Protein AF-A0A453J961-F1 (afdb_monomer)

Sequence (68 aa):
MMSMRHGNAHNAIAKVCEALESLCLKVISTSITAVASGIVHNMFIETEGMHGAQTIKEMIQTHSAISM

Radius of gyration: 11.49 Å; Cα contacts (8 Å, |Δi|>4): 93; chains: 1; bounding box: 23×20×30 Å

Solvent-accessible surface area (backbone atoms only — not comparable to full-atom values): 4025 Å² total; per-residue (Å²): 117,48,56,41,49,32,72,51,64,84,59,43,65,58,51,51,49,51,48,32,61,78,63,72,51,46,71,78,45,75,51,78,46,83,50,100,73,24,33,38,40,38,34,40,59,59,60,86,94,54,90,50,73,66,55,55,50,53,53,42,43,74,75,55,81,47,54,107

Nearest PDB structures (foldseek):
  1sc6-assembly1_B  TM=7.733E-01  e=3.156E-02  Escherichia coli
  1zpv-assembly1_C  TM=8.419E-01  e=6.393E-02  Streptococcus pneumoniae TIGR4
  1u8s-assembly1_B  TM=7.458E-01  e=3.826E-02  Vibrio cholerae
  1u8s-assembly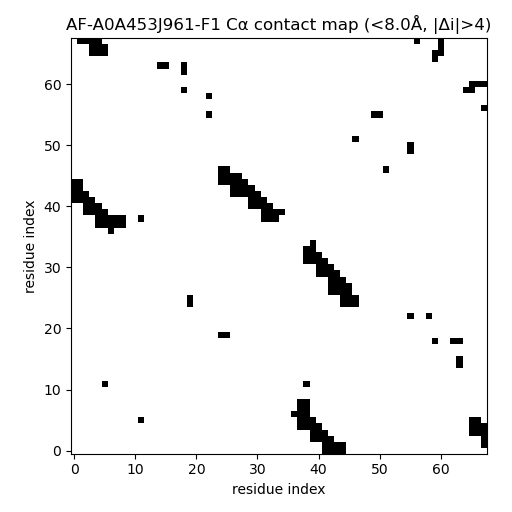1_A  TM=7.381E-01  e=1.002E-01  Vibrio cholerae
  2zho-assembly2_D  TM=7.255E-01  e=4.382E-01  Thermus thermophilus

Organism: Aegilops tauschii subsp. strangulata (NCBI:txid200361)

InterPro domains:
  IPR054502 Plant bHLH transcription factor, ACT-like domain [PF22754] (2-63)

Structure (mmCIF, N/CA/C/O backbone):
data_AF-A0A453J961-F1
#
_entry.id   AF-A0A453J961-F1
#
loop_
_atom_site.group_PDB
_atom_site.id
_atom_site.type_symbol
_atom_site.label_atom_id
_atom_site.label_alt_id
_atom_site.label_comp_id
_atom_site.label_asym_id
_atom_site.label_entity_id
_atom_site.label_seq_id
_atom_site.pdbx_PDB_ins_code
_atom_site.Cartn_x
_atom_site.Cartn_y
_atom_site.Cartn_z
_atom_site.occupancy
_atom_site.B_iso_or_equiv
_atom_site.auth_seq_id
_atom_site.auth_comp_id
_atom_site.auth_asym_id
_atom_site.auth_atom_id
_atom_site.pdbx_PDB_model_num
ATOM 1 N N . MET A 1 1 ? 2.357 11.935 7.033 1.00 80.69 1 MET A N 1
ATOM 2 C CA . MET A 1 1 ? 2.688 11.341 5.717 1.00 80.69 1 MET A CA 1
ATOM 3 C C . MET A 1 1 ? 3.605 10.155 5.949 1.00 80.69 1 MET A C 1
ATOM 5 O O . MET A 1 1 ? 4.512 10.272 6.763 1.00 80.69 1 MET A O 1
ATOM 9 N N . MET A 1 2 ? 3.349 9.035 5.281 1.00 85.19 2 MET A N 1
ATOM 10 C CA . MET A 1 2 ? 4.126 7.799 5.392 1.00 85.19 2 MET A CA 1
ATOM 11 C C . MET A 1 2 ? 4.731 7.432 4.041 1.00 85.19 2 MET A C 1
ATOM 13 O O . MET A 1 2 ? 4.081 7.626 3.016 1.00 85.19 2 MET A O 1
ATOM 17 N N . SER A 1 3 ? 5.945 6.888 4.057 1.00 88.12 3 SER A N 1
ATOM 18 C CA . SER A 1 3 ? 6.637 6.344 2.888 1.00 88.12 3 SER A CA 1
ATOM 19 C C . SER A 1 3 ? 7.061 4.916 3.211 1.00 88.12 3 SER A C 1
ATOM 21 O O . SER A 1 3 ? 7.592 4.665 4.287 1.00 88.12 3 SER A O 1
ATOM 23 N N . MET A 1 4 ? 6.798 3.983 2.302 1.00 86.38 4 MET A N 1
AT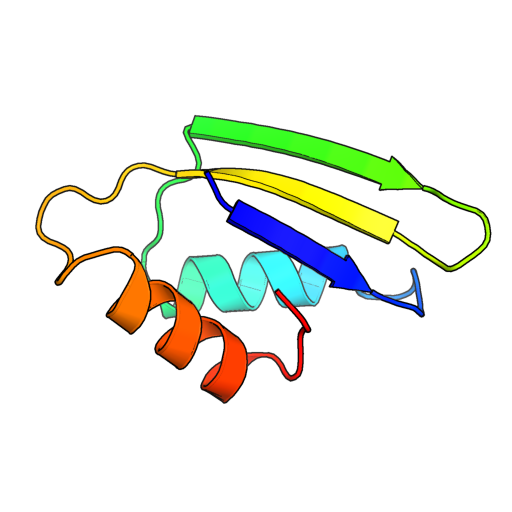OM 24 C CA . MET A 1 4 ? 7.102 2.561 2.465 1.00 86.38 4 MET A CA 1
ATOM 25 C C . MET A 1 4 ? 7.789 2.049 1.206 1.00 86.38 4 MET A C 1
ATOM 27 O O . MET A 1 4 ? 7.275 2.240 0.102 1.00 86.38 4 MET A O 1
ATOM 31 N N . ARG A 1 5 ? 8.946 1.394 1.349 1.00 86.38 5 ARG A N 1
ATOM 32 C CA . ARG A 1 5 ? 9.747 0.913 0.213 1.00 86.38 5 ARG A CA 1
ATOM 33 C C . ARG A 1 5 ? 9.859 -0.607 0.202 1.00 86.38 5 ARG A C 1
ATOM 35 O O . ARG A 1 5 ? 10.205 -1.219 1.208 1.00 86.38 5 ARG A O 1
ATOM 42 N N . HIS A 1 6 ? 9.667 -1.191 -0.978 1.00 84.38 6 HIS A N 1
ATOM 43 C CA . HIS A 1 6 ? 9.811 -2.622 -1.233 1.00 84.38 6 HIS A CA 1
ATOM 44 C C . HIS A 1 6 ? 10.793 -2.877 -2.371 1.00 84.38 6 HIS A C 1
ATOM 46 O O . HIS A 1 6 ? 10.642 -2.300 -3.442 1.00 84.38 6 HIS A O 1
ATOM 52 N N . GLY A 1 7 ? 11.757 -3.779 -2.163 1.00 80.44 7 GLY A N 1
ATOM 53 C CA . GLY A 1 7 ? 12.673 -4.229 -3.221 1.00 80.44 7 GLY A CA 1
ATOM 54 C C . GLY A 1 7 ? 12.044 -5.223 -4.206 1.00 80.44 7 GLY A C 1
ATOM 55 O O . GLY A 1 7 ? 12.518 -5.357 -5.328 1.00 80.44 7 GLY A O 1
ATOM 56 N N . ASN A 1 8 ? 10.959 -5.897 -3.809 1.00 73.50 8 ASN A N 1
ATOM 57 C CA . ASN A 1 8 ? 10.201 -6.813 -4.659 1.00 73.50 8 ASN A CA 1
ATOM 58 C C . ASN A 1 8 ? 8.775 -6.283 -4.851 1.00 73.50 8 ASN A C 1
ATOM 60 O O . ASN A 1 8 ? 8.062 -6.053 -3.875 1.00 73.50 8 ASN A O 1
ATOM 64 N N . ALA A 1 9 ? 8.375 -6.092 -6.108 1.00 69.62 9 ALA A N 1
ATOM 65 C CA . ALA A 1 9 ? 7.048 -5.616 -6.482 1.00 69.62 9 ALA A CA 1
ATOM 66 C C . ALA A 1 9 ? 5.947 -6.656 -6.228 1.00 69.62 9 ALA A C 1
ATOM 68 O O . ALA A 1 9 ? 4.811 -6.293 -5.917 1.00 69.62 9 ALA A O 1
ATOM 69 N N . HIS A 1 10 ? 6.281 -7.945 -6.348 1.00 72.38 10 HIS A N 1
ATOM 70 C CA . HIS A 1 10 ? 5.327 -9.025 -6.158 1.00 72.38 10 HIS A CA 1
ATOM 71 C C . HIS A 1 10 ? 4.915 -9.047 -4.682 1.00 72.38 10 HIS A C 1
ATOM 73 O O . HIS A 1 10 ? 5.725 -9.341 -3.805 1.00 72.38 10 HIS A O 1
ATOM 79 N N . ASN A 1 11 ? 3.652 -8.705 -4.419 1.00 76.50 11 ASN A N 1
ATOM 80 C CA . ASN A 1 11 ? 3.033 -8.607 -3.093 1.00 76.50 11 ASN A CA 1
ATOM 81 C C . ASN A 1 11 ? 3.296 -7.325 -2.273 1.00 76.50 11 ASN A C 1
ATOM 83 O O . ASN A 1 11 ? 2.856 -7.253 -1.128 1.00 76.50 11 ASN A O 1
ATOM 87 N N . ALA A 1 12 ? 3.952 -6.297 -2.829 1.00 79.50 12 ALA A N 1
ATOM 88 C CA . ALA A 1 12 ? 4.208 -5.044 -2.100 1.00 79.50 12 ALA A CA 1
ATOM 89 C C . ALA A 1 12 ? 2.908 -4.358 -1.639 1.00 79.50 12 ALA A C 1
ATOM 91 O O . ALA A 1 12 ? 2.792 -3.942 -0.491 1.00 79.50 12 ALA A O 1
ATOM 92 N N . ILE A 1 13 ? 1.901 -4.304 -2.516 1.00 83.12 13 ILE A N 1
ATOM 93 C CA . ILE A 1 13 ? 0.618 -3.670 -2.196 1.00 83.12 13 ILE A CA 1
ATOM 94 C C . ILE A 1 13 ? -0.189 -4.457 -1.158 1.00 83.12 13 ILE A C 1
ATOM 96 O O . ILE A 1 13 ? -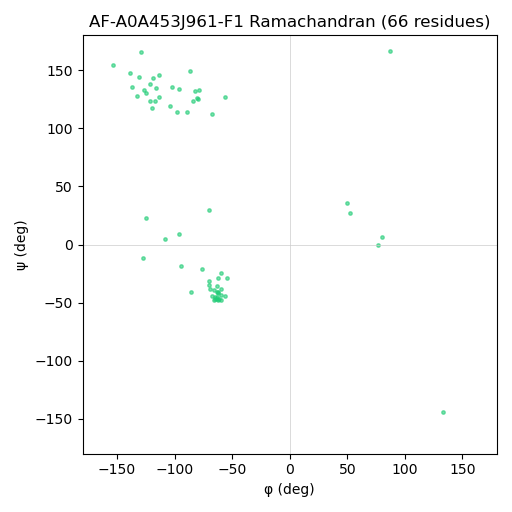0.769 -3.847 -0.270 1.00 83.12 13 ILE A O 1
ATOM 100 N N . ALA A 1 14 ? -0.163 -5.793 -1.216 1.00 84.44 14 ALA A N 1
ATOM 101 C CA . ALA A 1 14 ? -0.875 -6.639 -0.260 1.00 84.44 14 ALA A CA 1
ATOM 102 C C . ALA A 1 14 ? -0.333 -6.442 1.160 1.00 84.44 14 ALA A C 1
ATOM 104 O O . ALA A 1 14 ? -1.108 -6.200 2.075 1.00 84.44 14 ALA A O 1
ATOM 105 N N . LYS A 1 15 ? 0.996 -6.418 1.328 1.00 81.81 15 LYS A N 1
ATOM 106 C CA . LYS A 1 15 ? 1.615 -6.160 2.636 1.00 81.81 15 LYS A CA 1
ATOM 107 C C . LYS A 1 15 ? 1.308 -4.764 3.180 1.00 81.81 15 LYS A C 1
ATOM 109 O O . LYS A 1 15 ? 1.172 -4.588 4.387 1.00 81.81 15 LYS A O 1
ATOM 114 N N . VAL A 1 16 ? 1.220 -3.761 2.302 1.00 83.12 16 VAL A N 1
ATOM 115 C CA . VAL A 1 16 ? 0.801 -2.407 2.695 1.00 83.12 16 VAL A CA 1
ATOM 116 C C . VAL A 1 16 ? -0.651 -2.426 3.171 1.00 83.12 16 VAL A C 1
ATOM 118 O O . VAL A 1 16 ? -0.929 -1.892 4.238 1.00 83.12 16 VAL A O 1
ATOM 121 N N . CYS A 1 17 ? -1.558 -3.067 2.432 1.00 83.94 17 CYS A N 1
ATOM 122 C CA . CYS A 1 17 ? -2.957 -3.215 2.836 1.00 83.94 17 CYS A CA 1
ATOM 123 C C . CYS A 1 17 ? -3.095 -3.958 4.173 1.00 83.94 17 CYS A C 1
ATOM 125 O O . CYS A 1 17 ? -3.753 -3.440 5.068 1.00 83.94 17 CYS A O 1
ATOM 127 N N . GLU A 1 18 ? -2.406 -5.088 4.352 1.00 84.62 18 GLU A N 1
ATOM 128 C CA . GLU A 1 18 ? -2.385 -5.846 5.613 1.00 84.62 18 GLU A CA 1
ATOM 129 C C . GLU A 1 18 ? -1.918 -4.980 6.794 1.00 84.62 18 GLU A C 1
ATOM 131 O O . GLU A 1 18 ? -2.535 -4.986 7.859 1.00 84.62 18 GLU A O 1
ATOM 136 N N . ALA A 1 19 ? -0.856 -4.185 6.611 1.00 82.00 19 ALA A N 1
ATOM 137 C CA . ALA A 1 19 ? -0.359 -3.286 7.651 1.00 82.00 19 ALA A CA 1
ATOM 138 C C . ALA A 1 19 ? -1.355 -2.163 7.985 1.00 82.00 19 ALA A C 1
ATOM 140 O O . ALA A 1 19 ? -1.509 -1.803 9.151 1.00 82.00 19 ALA A O 1
ATOM 141 N N .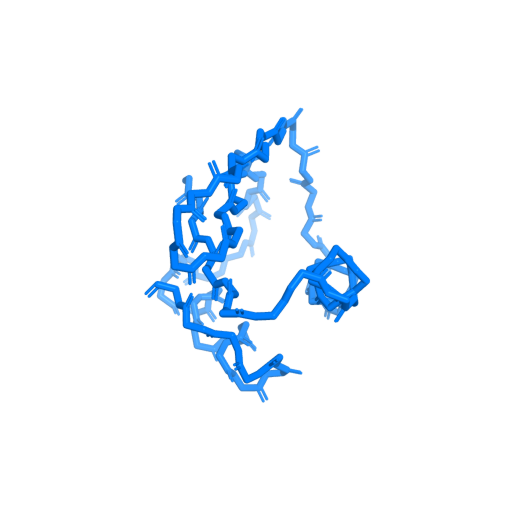 LEU A 1 20 ? -2.036 -1.604 6.982 1.00 83.69 20 LEU A N 1
ATOM 142 C CA . LEU A 1 20 ? -3.052 -0.569 7.189 1.00 83.69 20 LEU A CA 1
ATOM 143 C C . LEU A 1 20 ? -4.279 -1.121 7.924 1.00 83.69 20 LEU A C 1
ATOM 145 O O . LEU A 1 20 ? -4.757 -0.486 8.863 1.00 83.69 20 LEU A O 1
ATOM 149 N N . GLU A 1 21 ? -4.752 -2.306 7.528 1.00 83.19 21 GLU A N 1
ATOM 150 C CA . GLU A 1 21 ? -5.874 -3.003 8.162 1.00 83.19 21 GLU A CA 1
ATOM 151 C C . GLU A 1 21 ? -5.554 -3.371 9.612 1.00 83.19 21 GLU A C 1
ATOM 153 O O . GLU A 1 21 ? -6.337 -3.061 10.509 1.00 83.19 21 GLU A O 1
ATOM 158 N N . SER A 1 22 ? -4.372 -3.944 9.868 1.00 82.06 22 SER A N 1
ATOM 159 C CA . SER A 1 22 ? -3.933 -4.330 11.216 1.00 82.06 22 SER A CA 1
ATOM 160 C C . SER A 1 22 ? -3.860 -3.154 12.192 1.00 82.06 22 SER A C 1
ATOM 162 O O . SER A 1 22 ? -3.908 -3.363 13.403 1.00 82.06 22 SER A O 1
ATOM 164 N N . LEU A 1 23 ? -3.694 -1.935 11.683 1.00 79.19 23 LEU A N 1
ATOM 165 C CA . LEU A 1 23 ? -3.521 -0.725 12.483 1.00 79.19 23 LEU A CA 1
ATOM 166 C C . LEU A 1 23 ? -4.743 0.189 12.454 1.00 79.19 23 LEU A C 1
ATOM 168 O O . LEU A 1 23 ? -4.690 1.281 13.019 1.00 79.19 23 LEU A O 1
ATOM 172 N N . CYS A 1 24 ? -5.827 -0.246 11.803 1.00 83.56 24 CYS A N 1
ATOM 173 C CA . CYS A 1 24 ? -7.036 0.547 11.593 1.00 83.56 24 CYS A CA 1
ATOM 174 C C . CYS A 1 24 ? -6.724 1.946 11.025 1.00 83.56 24 CYS A C 1
ATOM 176 O O . CYS A 1 24 ? -7.365 2.935 11.384 1.00 83.56 24 CYS A O 1
ATOM 178 N N . LEU A 1 25 ? -5.711 2.038 10.156 1.00 84.44 25 LEU A N 1
ATOM 179 C CA . LEU A 1 25 ? -5.257 3.299 9.583 1.00 84.44 25 LEU A CA 1
ATOM 180 C C . LEU A 1 25 ? -6.166 3.723 8.438 1.00 84.44 25 LEU A C 1
ATOM 182 O O . LEU A 1 25 ? -6.331 3.004 7.451 1.00 84.44 25 LEU A O 1
ATOM 186 N N . LYS A 1 26 ? -6.695 4.943 8.520 1.00 87.75 26 LYS A N 1
ATOM 187 C CA . LYS A 1 26 ? -7.490 5.520 7.439 1.00 87.75 26 LYS A CA 1
ATOM 188 C C . LYS A 1 26 ? -6.593 6.275 6.465 1.00 87.75 26 LYS A C 1
ATOM 190 O O . LYS A 1 26 ? -5.989 7.291 6.800 1.00 87.75 26 LYS A O 1
ATOM 195 N N . VAL A 1 27 ? -6.512 5.772 5.236 1.00 88.81 27 VAL A N 1
ATOM 196 C CA . VAL A 1 27 ? -5.783 6.417 4.137 1.00 88.81 27 VAL A CA 1
ATOM 197 C C . VAL A 1 27 ? -6.684 7.456 3.478 1.00 88.81 27 VAL A C 1
ATOM 199 O O . VAL A 1 27 ? -7.766 7.133 2.998 1.00 88.81 27 VAL A O 1
ATOM 202 N N . ILE A 1 28 ? -6.225 8.704 3.424 1.00 92.31 28 ILE A N 1
ATOM 203 C CA . ILE A 1 28 ? -6.888 9.786 2.685 1.00 92.31 28 ILE A CA 1
ATOM 204 C C . ILE A 1 28 ? -6.434 9.785 1.226 1.00 92.31 28 ILE A C 1
ATOM 206 O O . ILE A 1 28 ? -7.239 9.983 0.319 1.00 92.31 28 ILE A O 1
ATOM 210 N N . SER A 1 29 ? -5.143 9.556 0.983 1.00 93.00 29 SER A N 1
ATOM 211 C CA . SER A 1 29 ? -4.600 9.436 -0.369 1.00 93.00 29 SER A CA 1
ATOM 212 C C . SER A 1 29 ? -3.343 8.576 -0.402 1.00 93.00 29 SER A C 1
ATOM 214 O O . SER A 1 29 ? -2.612 8.461 0.585 1.00 93.00 29 SER A O 1
ATOM 216 N N . THR A 1 30 ? -3.080 7.973 -1.562 1.00 91.88 30 THR A N 1
ATOM 217 C CA . THR A 1 30 ? -1.867 7.193 -1.811 1.00 91.88 30 THR A CA 1
ATOM 218 C C . THR A 1 30 ? -1.311 7.459 -3.205 1.00 91.88 30 THR A C 1
ATOM 220 O O . THR A 1 30 ? -2.060 7.712 -4.148 1.00 91.88 30 THR A O 1
ATOM 223 N N . SER A 1 31 ? 0.012 7.396 -3.335 1.00 91.94 31 SER A N 1
ATOM 224 C CA . SER A 1 31 ? 0.705 7.314 -4.614 1.00 91.94 31 SER A CA 1
ATOM 225 C C . SER A 1 31 ? 1.727 6.184 -4.584 1.00 91.94 31 SER A C 1
ATOM 227 O O . SER A 1 31 ? 2.360 5.912 -3.562 1.00 91.94 31 SER A O 1
ATOM 229 N N . ILE A 1 32 ? 1.874 5.510 -5.720 1.00 90.56 32 ILE A N 1
ATOM 230 C CA . ILE A 1 32 ? 2.792 4.388 -5.886 1.00 90.56 32 ILE A CA 1
ATOM 231 C C . ILE A 1 32 ? 3.759 4.753 -7.004 1.00 90.56 32 ILE A C 1
ATOM 233 O O . ILE A 1 32 ? 3.340 5.038 -8.124 1.00 90.56 32 ILE A O 1
ATOM 237 N N . THR A 1 33 ? 5.051 4.726 -6.698 1.00 91.06 33 THR A N 1
ATOM 238 C CA . THR A 1 33 ? 6.117 5.028 -7.651 1.00 91.06 33 THR A CA 1
ATOM 239 C C . THR A 1 33 ? 7.022 3.816 -7.790 1.00 91.06 33 THR A C 1
ATOM 241 O O . THR A 1 33 ? 7.676 3.406 -6.829 1.00 91.06 33 THR A O 1
ATOM 244 N N . ALA A 1 34 ? 7.089 3.253 -8.994 1.00 88.81 34 ALA A N 1
ATOM 245 C CA . ALA A 1 34 ? 8.108 2.271 -9.340 1.00 88.81 34 ALA A CA 1
ATOM 246 C C . ALA A 1 34 ? 9.436 2.987 -9.638 1.00 88.81 34 ALA A C 1
ATOM 248 O O . ALA A 1 34 ? 9.476 3.975 -10.368 1.00 88.81 34 ALA A O 1
ATOM 249 N N . VAL A 1 35 ? 10.524 2.487 -9.066 1.00 85.50 35 VAL A N 1
ATOM 250 C CA . VAL A 1 35 ? 11.899 2.944 -9.286 1.00 85.50 35 VAL A CA 1
ATOM 251 C C . VAL A 1 35 ? 12.782 1.741 -9.620 1.00 85.50 35 VAL A C 1
ATOM 253 O O . VAL A 1 35 ? 12.396 0.600 -9.384 1.00 85.50 35 VAL A O 1
ATOM 256 N N . ALA A 1 36 ? 13.995 1.969 -10.128 1.00 84.81 36 ALA A N 1
ATOM 257 C CA . ALA A 1 36 ? 14.897 0.878 -10.524 1.00 84.81 36 ALA A CA 1
ATOM 258 C C . ALA A 1 36 ? 15.172 -0.148 -9.402 1.00 84.81 36 ALA A C 1
ATOM 260 O O . ALA A 1 36 ? 15.403 -1.319 -9.680 1.00 84.81 36 ALA A O 1
ATOM 261 N N . SER A 1 37 ? 15.122 0.281 -8.137 1.00 81.50 37 SER A N 1
ATOM 262 C CA . SER A 1 37 ? 15.347 -0.561 -6.957 1.00 81.50 37 SER A CA 1
ATOM 263 C C . SER A 1 37 ? 14.071 -1.108 -6.300 1.00 81.50 37 SER A C 1
ATOM 265 O O . SER A 1 37 ? 14.158 -1.658 -5.204 1.00 81.50 37 SER A O 1
ATOM 267 N N . GLY A 1 38 ? 12.897 -0.947 -6.925 1.00 86.12 38 GLY A N 1
ATOM 268 C CA . GLY A 1 38 ? 11.632 -1.501 -6.433 1.00 86.12 38 GLY A CA 1
ATOM 269 C C . GLY A 1 38 ? 10.467 -0.510 -6.442 1.00 86.12 38 GLY A C 1
ATOM 270 O O . GLY A 1 38 ? 10.346 0.312 -7.342 1.00 86.12 38 GLY A O 1
ATOM 271 N N . ILE A 1 39 ? 9.578 -0.585 -5.452 1.00 88.56 39 ILE A N 1
ATOM 272 C CA . ILE A 1 39 ? 8.358 0.234 -5.378 1.00 88.56 39 ILE A CA 1
ATOM 273 C C . ILE A 1 39 ? 8.349 1.060 -4.093 1.00 88.56 39 ILE A C 1
ATOM 275 O O . ILE A 1 39 ? 8.691 0.565 -3.018 1.00 88.56 39 ILE A O 1
ATOM 279 N N . VAL A 1 40 ? 7.938 2.322 -4.208 1.00 88.75 40 VAL A N 1
ATOM 280 C CA . VAL A 1 40 ? 7.684 3.226 -3.085 1.00 88.75 40 VAL A CA 1
ATOM 281 C C . VAL A 1 40 ? 6.197 3.545 -3.024 1.00 88.75 40 VAL A C 1
ATOM 283 O O . VAL A 1 40 ? 5.625 4.011 -4.006 1.00 88.75 40 VAL A O 1
ATOM 286 N N . HIS A 1 41 ? 5.588 3.332 -1.864 1.00 90.62 41 HIS A N 1
ATOM 287 C CA . HIS A 1 41 ? 4.226 3.744 -1.554 1.00 90.62 41 HIS A CA 1
ATOM 288 C C . HIS A 1 41 ? 4.291 4.975 -0.655 1.00 90.62 41 HIS A C 1
ATOM 290 O O . HIS A 1 41 ? 4.832 4.903 0.446 1.00 90.62 41 HIS A O 1
ATOM 296 N N . ASN A 1 42 ? 3.735 6.095 -1.107 1.00 91.00 42 ASN A N 1
ATOM 297 C CA . ASN A 1 42 ? 3.507 7.267 -0.272 1.00 91.00 42 ASN A CA 1
ATOM 298 C C . ASN A 1 42 ? 2.035 7.319 0.115 1.00 91.00 42 ASN A C 1
ATOM 300 O O . ASN A 1 42 ? 1.159 7.107 -0.723 1.00 91.00 42 ASN A O 1
ATOM 304 N N . MET A 1 43 ? 1.753 7.602 1.381 1.00 91.00 43 MET A N 1
ATOM 305 C CA . MET A 1 43 ? 0.393 7.646 1.905 1.00 91.00 43 MET A CA 1
ATOM 306 C C . MET A 1 43 ? 0.197 8.847 2.821 1.00 91.00 43 MET A C 1
ATOM 308 O O . MET A 1 43 ? 1.022 9.149 3.692 1.00 91.00 43 MET A O 1
ATOM 312 N N . PHE A 1 44 ? -0.926 9.529 2.634 1.00 90.81 44 PHE A N 1
ATOM 313 C CA . PHE A 1 44 ? -1.449 10.484 3.593 1.00 90.81 44 PHE A CA 1
ATOM 314 C C . PHE A 1 44 ? -2.524 9.778 4.414 1.00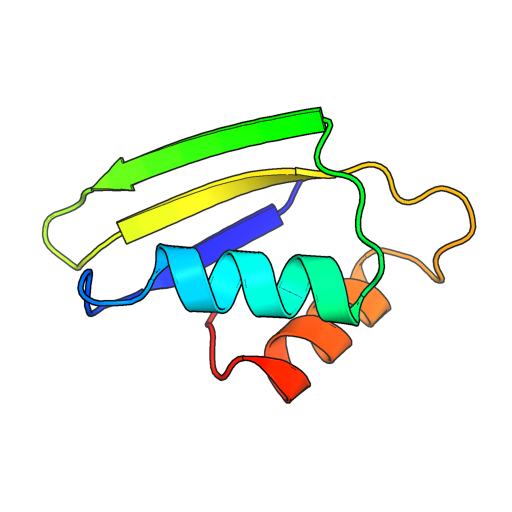 90.81 44 PHE A C 1
ATOM 316 O O . PHE A 1 44 ? -3.539 9.350 3.868 1.00 90.81 44 PHE A O 1
ATOM 323 N N . ILE A 1 45 ? -2.257 9.610 5.706 1.00 87.19 45 ILE A N 1
ATOM 324 C CA . ILE A 1 45 ? -3.130 8.898 6.638 1.00 87.19 45 ILE A CA 1
ATOM 325 C C . ILE A 1 45 ? -3.689 9.859 7.679 1.00 87.19 45 ILE A C 1
ATOM 327 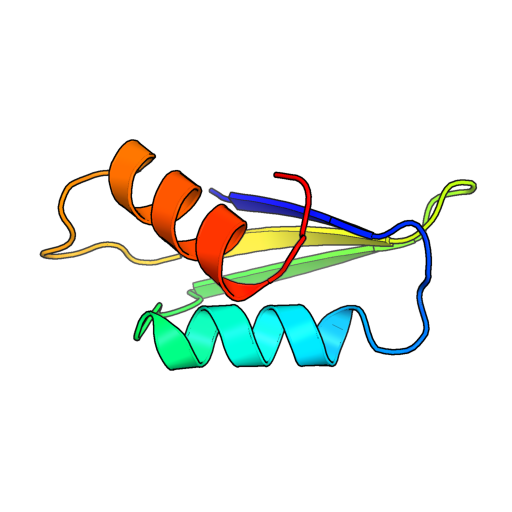O O . ILE A 1 45 ? -3.008 10.794 8.105 1.00 87.19 45 ILE A O 1
ATOM 331 N N . GLU A 1 46 ? -4.919 9.598 8.087 1.00 86.50 46 GLU A N 1
ATOM 332 C CA . GLU A 1 46 ? -5.556 10.211 9.242 1.00 86.50 46 GLU A CA 1
ATOM 333 C C . GLU A 1 46 ? -5.119 9.462 10.507 1.00 86.50 46 GLU A C 1
ATOM 335 O O . GLU A 1 46 ? -5.118 8.232 10.537 1.00 86.50 46 GLU A O 1
ATOM 340 N N . THR A 1 47 ? -4.711 10.202 11.539 1.00 79.75 47 THR A N 1
ATOM 341 C CA . THR A 1 47 ? -4.157 9.637 12.784 1.00 79.75 47 THR A CA 1
ATOM 342 C C . THR A 1 47 ? -4.903 10.118 14.025 1.00 79.75 47 THR A C 1
ATOM 344 O O . THR A 1 47 ? -4.319 10.160 15.109 1.00 79.75 47 THR A O 1
ATOM 347 N N . GLU A 1 48 ? -6.156 10.556 13.884 1.00 75.38 48 GLU A N 1
ATOM 348 C CA . GLU A 1 48 ? -6.934 11.034 15.028 1.00 75.38 48 GLU A CA 1
ATOM 349 C C . GLU A 1 48 ? -7.008 9.954 16.121 1.00 75.38 48 GLU A C 1
ATOM 351 O O . GLU A 1 48 ? -7.329 8.798 15.855 1.00 75.38 48 GLU A O 1
ATOM 356 N N . GLY A 1 49 ? -6.640 10.315 17.354 1.00 68.62 49 GLY A N 1
ATOM 357 C CA . GLY A 1 49 ? -6.631 9.397 18.500 1.00 68.62 49 GLY A CA 1
ATOM 358 C C . GLY A 1 49 ? -5.460 8.403 18.569 1.00 68.62 49 GLY A C 1
ATOM 359 O O . GLY A 1 49 ? -5.379 7.641 19.532 1.00 68.62 49 GLY A O 1
ATOM 360 N N . MET A 1 50 ? -4.525 8.402 17.610 1.00 69.50 50 MET A N 1
ATOM 361 C CA . MET A 1 50 ? -3.327 7.551 17.664 1.00 69.50 50 MET A CA 1
ATOM 362 C C . MET A 1 50 ? -2.184 8.215 18.446 1.00 69.50 50 MET A C 1
AT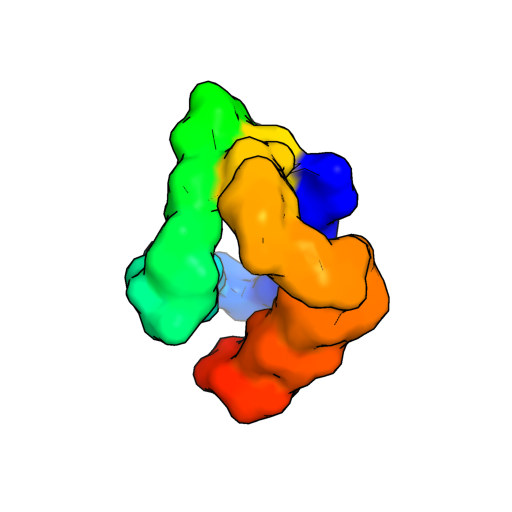OM 364 O O . MET A 1 50 ? -2.018 9.432 18.404 1.00 69.50 50 MET A O 1
ATOM 368 N N . HIS A 1 51 ? -1.342 7.412 19.110 1.00 66.88 51 HIS A N 1
ATOM 369 C CA . HIS A 1 51 ? -0.245 7.847 20.002 1.00 66.88 51 HIS A CA 1
ATOM 370 C C . HIS A 1 51 ? 0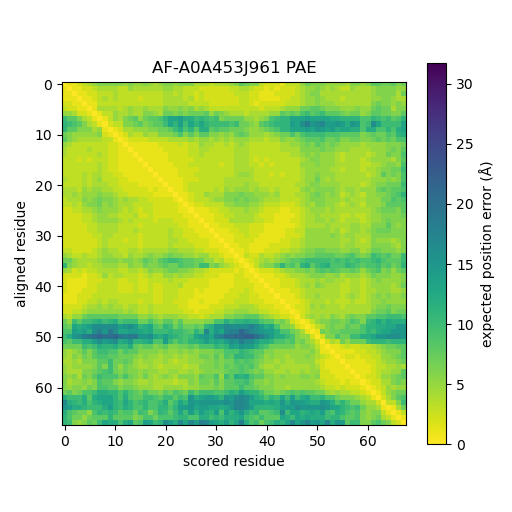.968 8.514 19.298 1.00 66.88 51 HIS A C 1
ATOM 372 O O . HIS A 1 51 ? 2.094 8.485 19.785 1.00 66.88 51 HIS A O 1
ATOM 378 N N . GLY A 1 52 ? 0.751 9.190 18.170 1.00 72.69 52 GLY A N 1
ATOM 379 C CA . GLY A 1 52 ? 1.786 9.913 17.435 1.00 72.69 52 GLY A CA 1
ATOM 380 C C . GLY A 1 52 ? 2.551 9.051 16.426 1.00 72.69 52 GLY A C 1
ATOM 381 O O . GLY A 1 52 ? 2.473 7.824 16.400 1.00 72.69 52 GLY A O 1
ATOM 382 N N . ALA A 1 53 ? 3.297 9.722 15.546 1.00 72.25 53 ALA A N 1
ATOM 383 C CA . ALA A 1 53 ? 3.918 9.108 14.369 1.00 72.25 53 ALA A CA 1
ATOM 384 C C . ALA A 1 53 ? 4.947 8.006 14.693 1.00 72.25 53 ALA A C 1
ATOM 386 O O . ALA A 1 53 ? 5.119 7.080 13.900 1.00 72.25 53 ALA A O 1
ATOM 387 N N . GLN A 1 54 ? 5.616 8.093 15.848 1.00 77.00 54 GLN A N 1
ATOM 388 C CA . GLN A 1 54 ? 6.628 7.129 16.289 1.00 77.00 54 GLN A CA 1
ATOM 389 C C . GLN A 1 54 ? 6.010 5.747 16.548 1.00 77.00 54 GLN A C 1
ATOM 391 O O . GLN A 1 54 ? 6.486 4.747 16.019 1.00 77.00 54 GLN A O 1
ATOM 396 N N . THR A 1 55 ? 4.897 5.706 17.280 1.00 79.00 55 THR A N 1
ATOM 397 C CA . THR A 1 55 ? 4.171 4.470 17.587 1.00 79.00 55 THR A CA 1
ATOM 398 C C . THR A 1 55 ? 3.657 3.794 16.319 1.00 79.00 55 THR A C 1
ATOM 400 O O . THR A 1 55 ? 3.792 2.585 16.160 1.00 79.00 55 THR A O 1
ATOM 403 N N . ILE A 1 56 ? 3.142 4.577 15.365 1.00 79.25 56 ILE A N 1
ATOM 404 C CA . ILE A 1 56 ? 2.683 4.059 14.068 1.00 79.25 56 ILE A CA 1
ATOM 405 C C . ILE A 1 56 ? 3.856 3.444 13.288 1.00 79.25 56 ILE A C 1
ATOM 407 O O . ILE A 1 56 ? 3.718 2.373 12.697 1.00 79.25 56 ILE A O 1
ATOM 411 N N . LYS A 1 57 ? 5.030 4.087 13.313 1.00 78.38 57 LYS A N 1
ATOM 412 C CA . LYS A 1 57 ? 6.239 3.572 12.659 1.00 78.38 57 LYS A CA 1
ATOM 413 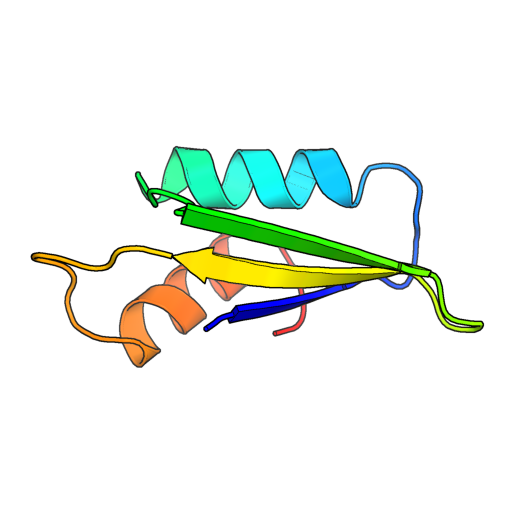C C . LYS A 1 57 ? 6.693 2.237 13.258 1.00 78.38 57 LYS A C 1
ATOM 415 O O . LYS A 1 57 ? 6.933 1.294 12.508 1.00 78.38 57 LYS A O 1
ATOM 420 N N . GLU A 1 58 ? 6.771 2.142 14.584 1.00 79.69 58 GLU A N 1
ATOM 421 C CA . GLU A 1 58 ? 7.159 0.914 15.298 1.00 79.69 58 GLU A CA 1
ATOM 422 C C . GLU A 1 58 ? 6.174 -0.232 15.036 1.00 79.69 58 GLU A C 1
ATOM 424 O O . GLU A 1 58 ? 6.577 -1.368 14.772 1.00 79.69 58 GLU A O 1
ATOM 429 N N . MET A 1 59 ? 4.876 0.072 15.028 1.00 77.12 59 MET A N 1
ATOM 430 C CA . MET A 1 59 ? 3.829 -0.899 14.734 1.00 77.12 59 MET A CA 1
ATOM 431 C C . MET A 1 59 ? 3.949 -1.475 13.317 1.00 77.12 59 MET A C 1
ATOM 433 O O . MET A 1 59 ? 3.922 -2.696 13.158 1.00 77.12 59 MET A O 1
ATOM 437 N N . ILE A 1 60 ? 4.152 -0.632 12.297 1.00 77.44 60 ILE A N 1
ATOM 438 C CA . ILE A 1 60 ? 4.331 -1.095 10.910 1.00 77.44 60 ILE A CA 1
ATOM 439 C C . ILE A 1 60 ? 5.605 -1.922 10.765 1.00 77.44 60 ILE A C 1
ATOM 441 O O . ILE A 1 60 ? 5.566 -2.992 10.154 1.00 77.44 60 ILE A O 1
ATOM 445 N N . GLN A 1 61 ? 6.724 -1.475 11.339 1.00 76.44 61 GLN A N 1
ATOM 446 C CA . GLN A 1 61 ? 7.991 -2.212 11.277 1.00 76.44 61 GLN A CA 1
ATOM 447 C C . GLN A 1 61 ? 7.873 -3.607 11.903 1.00 76.44 61 GLN A C 1
ATOM 449 O O . GLN A 1 61 ? 8.398 -4.571 11.347 1.00 76.44 61 GLN A O 1
ATOM 454 N N . THR A 1 62 ? 7.128 -3.723 13.005 1.00 70.75 62 THR A N 1
ATOM 455 C CA . THR A 1 62 ? 6.911 -4.996 13.709 1.00 70.75 62 THR A CA 1
ATOM 456 C C . THR A 1 62 ? 6.024 -5.963 12.919 1.00 70.75 62 THR A C 1
ATOM 458 O O . THR A 1 62 ? 6.257 -7.168 12.957 1.00 70.75 62 THR A O 1
ATOM 461 N N . HIS A 1 63 ? 5.035 -5.459 12.172 1.00 64.00 63 HIS A N 1
ATOM 462 C CA . HIS A 1 63 ? 4.023 -6.303 11.521 1.00 64.00 63 HIS A CA 1
ATOM 463 C C . HIS A 1 63 ? 4.334 -6.682 10.069 1.00 64.00 63 HIS A C 1
ATOM 465 O O . HIS A 1 63 ? 3.744 -7.627 9.557 1.00 64.00 63 HIS A O 1
ATOM 471 N N . SER A 1 64 ? 5.231 -5.970 9.380 1.00 62.50 64 SER A N 1
ATOM 472 C CA . SER A 1 64 ? 5.278 -6.053 7.911 1.00 62.50 64 SER A CA 1
ATOM 473 C C . SER A 1 64 ? 6.649 -6.382 7.298 1.00 62.50 64 SER A C 1
ATOM 475 O O . SER A 1 64 ? 6.729 -6.722 6.113 1.00 62.50 64 SER A O 1
ATOM 477 N N . ALA A 1 65 ? 7.738 -6.341 8.082 1.00 62.19 65 ALA A N 1
ATOM 478 C CA . ALA A 1 65 ? 9.120 -6.404 7.578 1.00 62.19 65 ALA A CA 1
ATOM 479 C C . ALA A 1 65 ? 9.403 -5.364 6.466 1.00 62.19 65 ALA A C 1
ATOM 481 O O . ALA A 1 65 ? 10.240 -5.579 5.586 1.00 62.19 65 ALA A O 1
ATOM 482 N N . ILE A 1 66 ? 8.673 -4.244 6.486 1.00 66.56 66 ILE A N 1
ATOM 483 C CA . ILE A 1 66 ? 8.780 -3.157 5.512 1.00 66.56 66 ILE A CA 1
ATOM 484 C C . ILE A 1 66 ? 9.693 -2.077 6.081 1.00 66.56 66 ILE A C 1
ATOM 486 O O . ILE A 1 66 ? 9.547 -1.659 7.231 1.00 66.56 66 ILE A O 1
ATOM 490 N N . SER A 1 67 ? 10.624 -1.593 5.259 1.00 64.06 67 SER A N 1
ATOM 491 C CA . SER A 1 67 ? 11.417 -0.417 5.605 1.00 64.06 67 SER A CA 1
ATOM 492 C C . SER A 1 67 ? 10.608 0.848 5.322 1.00 64.06 67 SER A C 1
ATOM 494 O O . SER A 1 67 ? 10.138 1.055 4.197 1.00 64.06 67 SER A O 1
ATOM 496 N N . MET A 1 68 ? 10.483 1.690 6.348 1.00 64.19 68 MET A N 1
ATOM 497 C CA . MET A 1 68 ? 9.916 3.040 6.278 1.00 64.19 68 MET A CA 1
ATOM 498 C C . MET A 1 68 ? 11.006 4.096 6.162 1.00 64.19 68 MET A C 1
ATOM 500 O O . MET A 1 68 ? 11.937 4.046 7.000 1.00 64.19 68 MET A O 1
#

Mean predicted aligned error: 5.43 Å

Secondary structure (DSSP, 8-state):
-EEEEES--TTHHHHHHHHHHHTT-EEEEEEEEEETTEEEEEEEEE-TTSS-HHHHHHHHHHHH--B-

Foldseek 3Di:
DDKWWDQDAVCPVVLVVVLCVVVVWAFPDWDWDADPRGIMIDTDTDQVPHPDDVVSQVSSCVRRVIDD

pLDDT: mean 80.8, std 8.24, range [62.19, 93.0]